Protein AF-A0A2W5VB93-F1 (afdb_monomer_lite)

pLDDT: mean 79.55, std 17.48, range [36.38, 96.06]

Sequence (162 aa):
MTTFTLPDPATPAPPTGESIVLTGDPFFPAIEPAKFQAAMRVVSQVTPERINDALIDAMLVLDRNPDLQARKAAWLTEGYNTLGDVPASEFGGQHRLEFLYRRAVYSLAKADLDEKYRDNAATDAGERRAEGVDIVVGSHMRNARNAISDLVARPRITIEQL

Radius of gyration: 20.84 Å; chains: 1; bounding box: 80×53×50 Å

Structure (mmCIF, N/CA/C/O backbone):
data_AF-A0A2W5VB93-F1
#
_entry.id   AF-A0A2W5VB93-F1
#
loop_
_atom_site.group_PDB
_atom_site.id
_atom_site.type_symbol
_atom_site.label_atom_id
_atom_site.label_alt_id
_atom_site.label_comp_id
_atom_site.label_asym_id
_atom_site.label_entity_id
_atom_site.label_seq_id
_atom_site.pdbx_PDB_ins_code
_atom_site.Cartn_x
_atom_site.Cartn_y
_atom_site.Cartn_z
_atom_site.occupancy
_atom_site.B_iso_or_equiv
_atom_site.auth_seq_id
_atom_site.auth_comp_id
_atom_site.auth_asym_id
_atom_site.auth_atom_id
_atom_site.pdbx_PDB_model_num
ATOM 1 N N . MET A 1 1 ? 52.745 -35.968 -14.787 1.00 44.81 1 MET A N 1
ATOM 2 C CA . MET A 1 1 ? 51.994 -34.829 -15.351 1.00 44.81 1 MET A CA 1
ATOM 3 C C . MET A 1 1 ? 50.715 -34.702 -14.550 1.00 44.81 1 MET A C 1
ATOM 5 O O . MET A 1 1 ? 49.852 -35.556 -14.685 1.00 44.81 1 MET A O 1
ATOM 9 N N . THR A 1 2 ? 50.657 -33.741 -13.632 1.00 44.44 2 THR A N 1
ATOM 10 C CA . THR A 1 2 ? 49.544 -33.585 -12.687 1.00 44.44 2 THR A CA 1
ATOM 11 C C . THR A 1 2 ? 48.608 -32.519 -13.239 1.00 44.44 2 THR A C 1
ATOM 13 O O . THR A 1 2 ? 48.980 -31.351 -13.318 1.00 44.44 2 THR A O 1
ATOM 16 N N . THR A 1 3 ? 47.432 -32.929 -13.699 1.00 46.03 3 THR A N 1
ATOM 17 C CA . THR A 1 3 ? 46.421 -32.045 -14.283 1.00 46.03 3 THR A CA 1
ATOM 18 C C . THR A 1 3 ? 45.737 -31.246 -13.172 1.00 46.03 3 THR A C 1
ATOM 20 O O . THR A 1 3 ? 44.985 -31.791 -12.369 1.00 46.03 3 THR A O 1
ATOM 23 N N . PHE A 1 4 ? 46.021 -29.947 -13.118 1.00 54.66 4 PHE A N 1
ATOM 24 C CA . PHE A 1 4 ? 45.315 -28.968 -12.296 1.00 54.66 4 PHE A CA 1
ATOM 25 C C . PHE A 1 4 ? 43.988 -28.629 -12.992 1.00 54.66 4 PHE A C 1
ATOM 27 O O . PHE A 1 4 ? 43.984 -27.995 -14.044 1.00 54.66 4 PHE A O 1
ATOM 34 N N . THR A 1 5 ? 42.872 -29.117 -12.452 1.00 54.69 5 THR A N 1
ATOM 35 C CA . THR A 1 5 ? 41.523 -28.793 -12.945 1.00 54.69 5 THR A CA 1
ATOM 36 C C . THR A 1 5 ? 41.045 -27.524 -12.238 1.00 54.69 5 THR A C 1
ATOM 38 O O . THR A 1 5 ? 40.948 -27.516 -11.012 1.00 54.69 5 THR A O 1
ATOM 41 N N . LEU A 1 6 ? 40.783 -26.451 -12.995 1.00 57.78 6 LEU A N 1
ATOM 42 C CA . LEU A 1 6 ? 40.098 -25.258 -12.485 1.00 57.78 6 LEU A CA 1
ATOM 43 C C . LEU A 1 6 ? 38.664 -25.625 -12.061 1.00 57.78 6 LEU A C 1
ATOM 45 O O . LEU A 1 6 ? 38.002 -26.355 -12.801 1.00 57.78 6 LEU A O 1
ATOM 49 N N . PRO A 1 7 ? 38.146 -25.105 -10.935 1.00 51.50 7 PRO A N 1
ATOM 50 C CA . PRO A 1 7 ? 36.719 -25.170 -10.663 1.00 51.50 7 PRO A CA 1
ATOM 51 C C . PRO A 1 7 ? 35.958 -24.249 -11.629 1.00 51.50 7 PRO A C 1
ATOM 53 O O . PRO A 1 7 ? 36.317 -23.089 -11.832 1.00 51.50 7 PRO A O 1
ATOM 56 N N . ASP A 1 8 ? 34.912 -24.809 -12.223 1.00 55.41 8 ASP A N 1
ATOM 57 C CA . ASP A 1 8 ? 33.941 -24.178 -13.116 1.00 55.41 8 ASP A CA 1
ATOM 58 C C . ASP A 1 8 ? 33.245 -22.977 -12.426 1.00 55.41 8 ASP A C 1
ATOM 60 O O . ASP A 1 8 ? 32.707 -23.151 -11.327 1.00 55.41 8 ASP A O 1
ATOM 64 N N . PRO A 1 9 ? 33.227 -21.753 -12.994 1.00 55.81 9 PRO A N 1
ATOM 65 C CA . PRO A 1 9 ? 32.502 -20.624 -12.417 1.00 55.81 9 PRO A CA 1
ATOM 66 C C . PRO A 1 9 ? 31.026 -20.667 -12.837 1.00 55.81 9 PRO A C 1
ATOM 68 O O . PRO A 1 9 ? 30.534 -19.774 -13.523 1.00 55.81 9 PRO A O 1
ATOM 71 N N . ALA A 1 10 ? 30.307 -21.719 -12.451 1.00 53.88 10 ALA A N 1
ATOM 72 C CA . ALA A 1 10 ? 28.883 -21.838 -12.748 1.00 53.88 10 ALA A CA 1
ATOM 73 C C . ALA A 1 10 ? 28.150 -22.712 -11.724 1.00 53.88 10 ALA A C 1
ATOM 75 O O . ALA A 1 10 ? 27.534 -23.718 -12.066 1.00 53.88 10 ALA A O 1
ATOM 76 N N . THR A 1 11 ? 28.151 -22.288 -10.461 1.00 46.16 11 THR A N 1
ATOM 77 C CA . THR A 1 11 ? 27.078 -22.686 -9.544 1.00 46.16 11 THR A CA 1
ATOM 78 C C . THR A 1 11 ? 26.128 -21.501 -9.422 1.00 46.16 11 THR A C 1
ATOM 80 O O . THR A 1 11 ? 26.428 -20.578 -8.661 1.00 46.16 11 THR A O 1
ATOM 83 N N . PRO A 1 12 ? 24.997 -21.458 -10.154 1.00 50.12 12 PRO A N 1
ATOM 84 C CA . PRO A 1 12 ? 23.899 -20.610 -9.727 1.00 50.12 12 PRO A CA 1
ATOM 85 C C . PRO A 1 12 ? 23.527 -21.062 -8.315 1.00 50.12 12 PRO A C 1
ATOM 87 O O . PRO A 1 12 ? 23.195 -22.229 -8.093 1.00 50.12 12 PRO A O 1
ATOM 90 N N . ALA A 1 13 ? 23.659 -20.149 -7.352 1.00 48.16 13 ALA A N 1
ATOM 91 C CA . ALA A 1 13 ? 23.126 -20.354 -6.017 1.00 48.16 13 ALA A CA 1
ATOM 92 C C . ALA A 1 13 ? 21.671 -20.843 -6.150 1.00 48.16 13 ALA A C 1
ATOM 94 O O . ALA A 1 13 ? 20.940 -20.329 -7.006 1.00 48.16 13 ALA A O 1
ATOM 95 N N . PRO A 1 14 ? 21.242 -21.847 -5.367 1.00 48.97 14 PRO A N 1
ATOM 96 C CA . PRO A 1 14 ? 19.850 -22.264 -5.398 1.00 48.97 14 PRO A CA 1
ATOM 97 C C . PRO A 1 14 ? 18.976 -21.031 -5.121 1.00 48.97 14 PRO A C 1
ATOM 99 O O . PRO A 1 14 ? 19.311 -20.259 -4.218 1.00 48.97 14 PRO A O 1
ATOM 102 N N . PRO A 1 15 ? 17.866 -20.807 -5.851 1.00 47.78 15 PRO A N 1
ATOM 103 C CA . PRO A 1 15 ? 16.856 -19.877 -5.385 1.00 47.78 15 PRO A CA 1
ATOM 104 C C . PRO A 1 15 ? 16.225 -20.528 -4.155 1.00 47.78 15 PRO A C 1
ATOM 106 O O . PRO A 1 15 ? 15.251 -21.273 -4.255 1.00 47.78 15 PRO A O 1
ATOM 109 N N . THR A 1 16 ? 16.830 -20.315 -2.988 1.00 44.38 16 THR A N 1
ATOM 110 C CA . THR A 1 16 ? 16.209 -20.646 -1.712 1.00 44.38 16 THR A CA 1
ATOM 111 C C . THR A 1 16 ? 15.018 -19.712 -1.584 1.00 44.38 16 THR A C 1
ATOM 113 O O . THR A 1 16 ? 15.131 -18.580 -1.124 1.00 44.38 16 THR A O 1
ATOM 116 N N . GLY A 1 17 ? 13.878 -20.180 -2.089 1.00 45.59 17 GLY A N 1
ATOM 117 C CA . GLY A 1 17 ? 12.566 -19.582 -1.921 1.00 45.59 17 GLY A CA 1
ATOM 118 C C . GLY A 1 17 ? 12.106 -19.727 -0.478 1.00 45.59 17 GLY A C 1
ATOM 119 O O . GLY A 1 17 ? 11.081 -20.349 -0.213 1.00 45.59 17 GLY A O 1
ATOM 120 N N . GLU A 1 18 ? 12.858 -19.154 0.461 1.00 45.41 18 GLU A N 1
ATOM 121 C CA . GLU A 1 18 ? 12.237 -18.679 1.685 1.00 45.41 18 GLU A CA 1
ATOM 122 C C . GLU A 1 18 ? 11.184 -17.667 1.246 1.00 45.41 18 GLU A C 1
ATOM 124 O O . GLU A 1 18 ? 11.456 -16.745 0.474 1.00 45.41 18 GLU A O 1
ATOM 129 N N . SER A 1 19 ? 9.942 -17.893 1.662 1.00 54.69 19 SER A N 1
ATOM 130 C CA . SER A 1 19 ? 8.881 -16.916 1.466 1.00 54.69 19 SER A CA 1
ATOM 131 C C . SER A 1 19 ? 9.239 -15.708 2.325 1.00 54.69 19 SER A C 1
ATOM 133 O O . SER A 1 19 ? 8.862 -15.647 3.489 1.00 54.69 19 SER A O 1
ATOM 135 N N . ILE A 1 20 ? 10.050 -14.796 1.782 1.00 73.06 20 ILE A N 1
ATOM 136 C CA . ILE A 1 20 ? 10.436 -13.557 2.450 1.00 73.06 20 ILE A CA 1
ATOM 137 C C . ILE A 1 20 ? 9.150 -12.762 2.612 1.00 73.06 20 ILE A C 1
ATOM 139 O O . ILE A 1 20 ? 8.623 -12.217 1.648 1.00 73.06 20 ILE A O 1
ATOM 143 N N . VAL A 1 21 ? 8.605 -12.752 3.820 1.00 84.25 21 VAL A N 1
ATOM 144 C CA . VAL A 1 21 ? 7.464 -11.914 4.157 1.00 84.25 21 VAL A CA 1
ATOM 145 C C . VAL A 1 21 ? 8.010 -10.556 4.580 1.00 84.25 21 VAL A C 1
ATOM 147 O O . VAL A 1 21 ? 8.832 -10.465 5.488 1.00 84.25 21 VAL A O 1
ATOM 150 N N . LEU A 1 22 ? 7.555 -9.496 3.920 1.00 86.94 22 LEU A N 1
ATOM 151 C CA . LEU A 1 22 ? 7.914 -8.127 4.259 1.00 86.94 22 LEU A CA 1
ATOM 152 C C . LEU A 1 22 ? 6.961 -7.616 5.337 1.00 86.94 22 LEU A C 1
ATOM 154 O O . LEU A 1 22 ? 5.748 -7.527 5.133 1.00 86.94 22 LEU A O 1
ATOM 158 N N . THR A 1 23 ? 7.517 -7.281 6.494 1.00 89.19 23 THR A N 1
ATOM 159 C CA . THR A 1 23 ? 6.786 -6.724 7.635 1.00 89.19 23 THR A CA 1
ATOM 160 C C . THR A 1 23 ? 7.177 -5.267 7.836 1.00 89.19 23 THR A C 1
ATOM 162 O O . THR A 1 23 ? 8.362 -4.941 7.835 1.00 89.19 23 THR A O 1
ATOM 165 N N . GLY A 1 24 ? 6.182 -4.403 8.021 1.00 87.44 24 GLY A N 1
ATOM 166 C CA . GLY A 1 24 ? 6.377 -3.007 8.400 1.00 87.44 24 GLY A CA 1
ATOM 167 C C . GLY A 1 24 ? 5.906 -2.779 9.829 1.00 87.44 24 GLY A C 1
ATOM 168 O O . GLY A 1 24 ? 6.227 -3.548 10.734 1.00 87.44 24 GLY A O 1
ATOM 169 N N . ASP A 1 25 ? 5.101 -1.739 10.016 1.00 89.62 25 ASP A N 1
ATOM 170 C CA . ASP A 1 25 ? 4.396 -1.519 11.272 1.00 89.62 25 ASP A CA 1
ATOM 171 C C . ASP A 1 25 ? 3.466 -2.709 11.609 1.00 89.62 25 ASP A C 1
ATOM 173 O O . ASP A 1 25 ? 2.697 -3.126 10.735 1.00 89.62 25 ASP A O 1
ATOM 177 N N . PRO A 1 26 ? 3.489 -3.238 12.851 1.00 91.38 26 PRO A N 1
ATOM 178 C CA . PRO A 1 26 ? 2.714 -4.420 13.246 1.00 91.38 26 PRO A CA 1
ATOM 179 C C . PRO A 1 26 ? 1.197 -4.299 13.072 1.00 91.38 26 PRO A C 1
ATOM 181 O O . PRO A 1 26 ? 0.506 -5.314 13.039 1.00 91.38 26 PRO A O 1
ATOM 184 N N . PHE A 1 27 ? 0.665 -3.077 12.984 1.00 92.31 27 PHE A N 1
ATOM 185 C CA . PHE A 1 27 ? -0.761 -2.854 12.774 1.00 92.31 27 PHE A CA 1
ATOM 186 C C . PHE A 1 27 ? -1.218 -3.294 11.376 1.00 92.31 27 PHE A C 1
ATOM 188 O O . PHE A 1 27 ? -2.362 -3.717 11.196 1.00 92.31 27 PHE A O 1
ATOM 195 N N . PHE A 1 28 ? -0.346 -3.171 10.372 1.00 93.06 28 PHE A N 1
ATOM 196 C CA . PHE A 1 28 ? -0.668 -3.474 8.982 1.00 93.06 28 PHE A CA 1
ATOM 197 C C . PHE A 1 28 ? -0.284 -4.913 8.611 1.00 93.06 28 PHE A C 1
ATOM 199 O O . PHE A 1 28 ? 0.698 -5.449 9.126 1.00 93.06 28 PHE A O 1
ATOM 206 N N . PRO A 1 29 ? -1.034 -5.557 7.696 1.00 93.25 29 PRO A N 1
ATOM 207 C CA . PRO A 1 29 ? -0.759 -6.932 7.313 1.00 93.25 29 PRO A CA 1
ATOM 208 C C . PRO A 1 29 ? 0.575 -7.038 6.574 1.00 93.25 29 PRO A C 1
ATOM 210 O O . PRO A 1 29 ? 0.942 -6.175 5.770 1.00 93.25 29 PRO A O 1
ATOM 213 N N . ALA A 1 30 ? 1.269 -8.145 6.812 1.00 93.44 30 ALA A N 1
ATOM 214 C CA . ALA A 1 30 ? 2.522 -8.439 6.147 1.00 93.44 30 ALA A CA 1
ATOM 215 C C . ALA A 1 30 ? 2.324 -8.693 4.641 1.00 93.44 30 ALA A C 1
ATOM 217 O O . ALA A 1 30 ? 1.263 -9.139 4.190 1.00 93.44 30 ALA A O 1
ATOM 218 N N . ILE A 1 31 ? 3.356 -8.398 3.853 1.00 93.88 31 ILE A N 1
ATOM 219 C CA . ILE A 1 31 ? 3.301 -8.424 2.396 1.00 93.88 31 ILE A CA 1
ATOM 220 C C . ILE A 1 31 ? 4.212 -9.517 1.847 1.00 93.88 31 ILE A C 1
ATOM 222 O O . I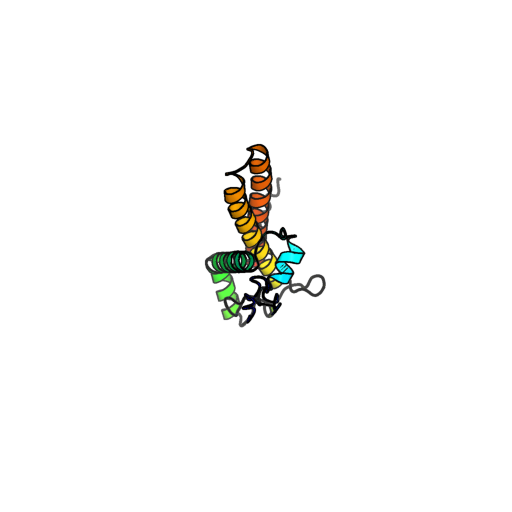LE A 1 31 ? 5.406 -9.549 2.115 1.00 93.88 31 ILE A O 1
ATOM 226 N N . GLU A 1 32 ? 3.653 -10.399 1.021 1.00 92.31 32 GLU A N 1
ATOM 227 C CA . GLU A 1 32 ? 4.407 -11.450 0.336 1.00 92.31 32 GLU A CA 1
ATOM 228 C C . GLU A 1 32 ? 4.780 -11.013 -1.096 1.00 92.31 32 GLU A C 1
ATOM 230 O O . GLU A 1 32 ? 3.883 -10.832 -1.932 1.00 92.31 32 GLU A O 1
ATOM 235 N N . PRO A 1 33 ? 6.080 -10.904 -1.430 1.00 90.62 33 PRO A N 1
ATOM 236 C CA . PRO A 1 33 ? 6.558 -10.573 -2.772 1.00 90.62 33 PRO A CA 1
ATOM 237 C C . PRO A 1 33 ? 6.086 -11.559 -3.844 1.00 90.62 33 PRO A C 1
ATOM 239 O O . PRO A 1 33 ? 5.782 -11.157 -4.966 1.00 90.62 33 PRO A O 1
ATOM 242 N N . ALA A 1 34 ? 5.954 -12.844 -3.502 1.00 88.38 34 ALA A N 1
ATOM 243 C CA . ALA A 1 34 ? 5.461 -13.865 -4.426 1.00 88.38 34 ALA A CA 1
ATOM 244 C C . ALA A 1 34 ? 4.001 -13.607 -4.851 1.00 88.38 34 ALA A C 1
ATOM 246 O O . ALA A 1 34 ? 3.664 -13.706 -6.033 1.00 88.38 34 ALA A O 1
ATOM 247 N N . LYS A 1 35 ? 3.138 -13.199 -3.906 1.00 90.19 35 LYS A N 1
ATOM 248 C CA . LYS A 1 35 ? 1.745 -12.818 -4.195 1.00 90.19 35 LYS A CA 1
ATOM 249 C C . LYS A 1 35 ? 1.674 -11.555 -5.050 1.00 90.19 35 LYS A C 1
ATOM 251 O O . LYS A 1 35 ? 0.858 -11.495 -5.967 1.00 90.19 35 LYS A O 1
ATOM 256 N N . PHE A 1 36 ? 2.551 -10.582 -4.800 1.00 90.56 36 PHE A N 1
ATOM 257 C CA . PHE A 1 36 ? 2.671 -9.388 -5.637 1.00 90.56 36 PHE A CA 1
ATOM 258 C C . PHE A 1 36 ? 3.050 -9.737 -7.083 1.00 90.56 36 PHE A C 1
ATOM 260 O O . PHE A 1 36 ? 2.379 -9.294 -8.016 1.00 90.56 36 PHE A O 1
ATOM 267 N N . GLN A 1 37 ? 4.079 -10.568 -7.272 1.00 88.00 37 GLN A N 1
ATOM 268 C CA . GLN A 1 37 ? 4.529 -11.005 -8.597 1.00 88.00 37 GLN A CA 1
ATOM 269 C C . GLN A 1 37 ? 3.409 -11.683 -9.389 1.00 88.00 37 GLN A C 1
ATOM 271 O O . GLN A 1 37 ? 3.179 -11.332 -10.550 1.00 88.00 37 GLN A O 1
ATOM 276 N N . ALA A 1 38 ? 2.685 -12.606 -8.749 1.00 86.88 38 ALA A N 1
ATOM 277 C CA . ALA A 1 38 ? 1.562 -13.309 -9.359 1.00 86.88 38 ALA A CA 1
ATOM 278 C C . ALA A 1 38 ? 0.398 -12.363 -9.701 1.00 86.88 38 ALA A C 1
ATOM 280 O O . ALA A 1 38 ? -0.151 -12.435 -10.799 1.00 86.88 38 ALA A O 1
ATOM 281 N N . ALA A 1 39 ? 0.038 -11.453 -8.788 1.00 87.06 39 ALA A N 1
ATOM 282 C CA . ALA A 1 39 ? -1.098 -10.550 -8.961 1.00 87.06 39 ALA A CA 1
ATOM 283 C C . ALA A 1 39 ? -0.854 -9.461 -10.018 1.00 87.06 39 ALA A C 1
ATOM 285 O O . ALA A 1 39 ? -1.762 -9.122 -10.773 1.00 87.06 39 ALA A O 1
ATOM 286 N N . MET A 1 40 ? 0.362 -8.911 -10.079 1.00 86.31 40 MET A N 1
ATOM 287 C CA . MET A 1 40 ? 0.689 -7.759 -10.931 1.00 86.31 40 MET A CA 1
ATOM 288 C C . MET A 1 40 ? 1.372 -8.145 -12.247 1.00 86.31 40 MET A C 1
ATOM 290 O O . MET A 1 40 ? 1.716 -7.261 -13.032 1.00 86.31 40 MET A O 1
ATOM 294 N N . ARG A 1 41 ? 1.562 -9.452 -12.493 1.00 82.06 41 ARG A N 1
ATOM 295 C CA . ARG A 1 41 ? 2.219 -10.010 -13.686 1.00 82.06 41 ARG A CA 1
ATOM 296 C C . ARG A 1 41 ? 3.548 -9.302 -13.983 1.00 82.06 41 ARG A C 1
ATOM 298 O O . ARG A 1 41 ? 3.775 -8.789 -15.079 1.00 82.06 41 ARG A O 1
ATOM 305 N N . VAL A 1 42 ? 4.409 -9.237 -12.970 1.00 78.19 42 VAL A N 1
ATOM 306 C CA . VAL A 1 42 ? 5.730 -8.604 -13.084 1.00 78.19 42 VAL A CA 1
ATOM 307 C C . VAL A 1 42 ? 6.584 -9.378 -14.093 1.00 78.19 42 VAL A C 1
ATOM 309 O O . VAL A 1 42 ? 6.573 -10.608 -14.118 1.00 78.19 42 VAL A O 1
ATOM 312 N N . VAL A 1 43 ? 7.302 -8.658 -14.958 1.00 72.25 43 VAL A N 1
ATOM 313 C CA . VAL A 1 43 ? 8.179 -9.259 -15.974 1.00 72.25 43 VAL A CA 1
ATOM 314 C C . VAL A 1 43 ? 9.319 -10.009 -15.281 1.00 72.25 43 VAL A C 1
ATOM 316 O O . VAL A 1 43 ? 9.931 -9.484 -14.355 1.00 72.25 43 VAL A O 1
ATOM 319 N N . SER A 1 44 ? 9.661 -11.202 -15.770 1.00 66.81 44 SER A N 1
ATOM 320 C CA . SER A 1 44 ? 10.691 -12.082 -15.187 1.00 66.81 44 SER A CA 1
ATOM 321 C C . SER A 1 44 ? 12.110 -11.496 -15.153 1.00 66.81 44 SER A C 1
ATOM 323 O O . SER A 1 44 ? 13.013 -12.113 -14.602 1.00 66.81 44 SER A O 1
ATOM 325 N N . GLN A 1 45 ? 12.326 -10.329 -15.763 1.00 72.56 45 GLN A N 1
ATOM 326 C CA . GLN A 1 45 ? 13.599 -9.606 -15.759 1.00 72.56 45 GLN A CA 1
ATOM 327 C C . GLN A 1 45 ? 13.798 -8.733 -14.510 1.00 72.56 45 GLN A C 1
ATOM 329 O O . GLN A 1 45 ? 14.892 -8.210 -14.304 1.00 72.56 45 GLN A O 1
ATOM 334 N N . VAL A 1 46 ? 12.765 -8.542 -13.681 1.00 79.88 46 VAL A N 1
ATOM 335 C CA . VAL A 1 46 ? 12.903 -7.827 -12.407 1.00 79.88 46 VAL A CA 1
ATOM 336 C C . VAL A 1 46 ? 13.453 -8.793 -11.358 1.00 79.88 46 VAL A C 1
ATOM 338 O O . VAL A 1 46 ? 12.871 -9.849 -11.116 1.00 79.88 46 VAL A O 1
ATOM 341 N N . THR A 1 47 ? 14.580 -8.440 -10.735 1.00 85.62 47 THR A N 1
ATOM 342 C CA . THR A 1 47 ? 15.188 -9.269 -9.687 1.00 85.62 47 THR A CA 1
ATOM 343 C C . THR A 1 47 ? 14.331 -9.269 -8.413 1.00 85.62 47 THR A C 1
ATOM 345 O O . THR A 1 47 ? 13.655 -8.274 -8.133 1.00 85.62 47 THR A O 1
ATOM 348 N N . PRO A 1 48 ? 14.371 -10.343 -7.600 1.00 86.62 48 PRO A N 1
ATOM 349 C CA . PRO A 1 48 ? 13.659 -10.390 -6.321 1.00 86.62 48 PRO A CA 1
ATOM 350 C C . PRO A 1 48 ? 13.999 -9.219 -5.390 1.00 86.62 48 PRO A C 1
ATOM 352 O O . PRO A 1 48 ? 13.110 -8.670 -4.750 1.00 86.62 48 PRO A O 1
ATOM 355 N N . GLU A 1 49 ? 15.263 -8.793 -5.370 1.00 87.44 49 GLU A N 1
ATOM 356 C CA . GLU A 1 49 ? 15.743 -7.642 -4.592 1.00 87.44 49 GLU A CA 1
ATOM 357 C C . GLU A 1 49 ? 15.007 -6.354 -4.975 1.00 87.44 49 GLU A C 1
ATOM 359 O O . GLU A 1 49 ? 14.433 -5.696 -4.116 1.00 87.44 49 GLU A O 1
ATOM 364 N N . ARG A 1 50 ? 14.903 -6.053 -6.277 1.00 87.38 50 ARG A N 1
ATOM 365 C CA . ARG A 1 50 ? 14.184 -4.865 -6.767 1.00 87.38 50 ARG A CA 1
ATOM 366 C C . ARG A 1 50 ? 12.698 -4.897 -6.425 1.00 87.38 50 ARG A C 1
ATOM 368 O O . ARG A 1 50 ? 12.096 -3.854 -6.193 1.00 87.38 50 ARG A O 1
ATOM 375 N N . ILE A 1 51 ? 12.098 -6.085 -6.421 1.00 90.25 51 ILE A N 1
ATOM 376 C CA . ILE A 1 51 ? 10.697 -6.262 -6.026 1.00 90.25 51 ILE A CA 1
ATOM 377 C C . ILE A 1 51 ? 10.531 -5.975 -4.537 1.00 90.25 51 ILE A C 1
ATOM 379 O O . ILE A 1 51 ? 9.581 -5.295 -4.156 1.00 90.25 51 ILE A O 1
ATOM 383 N N . ASN A 1 52 ? 11.449 -6.473 -3.711 1.00 91.94 52 ASN A N 1
ATOM 384 C CA . ASN A 1 52 ? 11.427 -6.225 -2.277 1.00 91.94 52 ASN A CA 1
ATOM 385 C C . ASN A 1 52 ? 11.603 -4.736 -1.975 1.00 91.94 52 ASN A C 1
ATOM 387 O O . ASN A 1 52 ? 10.793 -4.186 -1.234 1.00 91.94 52 ASN A O 1
ATOM 391 N N . ASP A 1 53 ? 12.578 -4.079 -2.605 1.00 91.69 53 ASP A N 1
ATOM 392 C CA . ASP A 1 53 ? 12.822 -2.644 -2.437 1.00 91.69 53 ASP A CA 1
ATOM 393 C C . ASP A 1 53 ? 11.585 -1.822 -2.821 1.00 91.69 53 ASP A C 1
ATOM 395 O O . ASP A 1 53 ? 11.120 -1.004 -2.032 1.00 91.69 53 ASP A O 1
ATOM 399 N N . ALA A 1 54 ? 10.968 -2.103 -3.976 1.00 93.19 54 ALA A N 1
ATOM 400 C CA . ALA A 1 54 ? 9.760 -1.400 -4.416 1.00 93.19 54 ALA A CA 1
ATOM 401 C C . ALA A 1 54 ? 8.559 -1.617 -3.474 1.00 93.19 54 ALA A C 1
ATOM 403 O O . ALA A 1 54 ? 7.741 -0.716 -3.275 1.00 93.19 54 ALA A O 1
ATOM 404 N N . LEU A 1 55 ? 8.429 -2.810 -2.883 1.00 94.69 55 LEU A N 1
ATOM 405 C CA . LEU A 1 55 ? 7.389 -3.097 -1.892 1.00 94.69 55 LEU A CA 1
ATOM 406 C C . LEU A 1 55 ? 7.654 -2.370 -0.567 1.00 94.69 55 LEU A C 1
ATOM 408 O O . LEU A 1 55 ? 6.716 -1.815 0.004 1.00 94.69 55 LEU A O 1
ATOM 412 N N . ILE A 1 56 ? 8.905 -2.331 -0.104 1.00 94.50 56 ILE A N 1
ATOM 413 C CA . ILE A 1 56 ? 9.313 -1.593 1.099 1.00 94.50 56 ILE A CA 1
ATOM 414 C C . ILE A 1 56 ? 9.078 -0.091 0.902 1.00 94.50 56 ILE A C 1
ATOM 416 O O . ILE A 1 56 ? 8.463 0.546 1.759 1.00 94.50 56 ILE A O 1
ATOM 420 N N . ASP A 1 57 ? 9.478 0.461 -0.244 1.00 94.56 57 ASP A N 1
ATOM 421 C CA . ASP A 1 57 ? 9.246 1.862 -0.602 1.00 94.56 57 ASP A CA 1
ATOM 422 C C . ASP A 1 57 ? 7.745 2.185 -0.612 1.00 94.56 57 ASP A C 1
ATOM 424 O O . ASP A 1 57 ? 7.305 3.174 -0.019 1.00 94.56 57 ASP A O 1
ATOM 428 N N . ALA A 1 58 ? 6.922 1.317 -1.208 1.00 94.94 58 ALA A N 1
ATOM 429 C CA . ALA A 1 58 ? 5.470 1.467 -1.198 1.00 94.94 58 ALA A CA 1
ATOM 430 C C . ALA A 1 58 ? 4.882 1.449 0.225 1.00 94.94 58 ALA A C 1
ATOM 432 O O . ALA A 1 58 ? 4.025 2.277 0.548 1.00 94.94 58 ALA A O 1
ATOM 433 N N . MET A 1 59 ? 5.342 0.540 1.088 1.00 95.31 59 MET A N 1
ATOM 434 C CA . MET A 1 59 ? 4.924 0.484 2.493 1.00 95.31 59 MET A CA 1
ATOM 435 C C . MET A 1 59 ? 5.323 1.759 3.247 1.00 95.31 59 MET A C 1
ATOM 437 O O . MET A 1 59 ? 4.509 2.302 3.993 1.00 95.31 59 MET A O 1
ATOM 441 N N . LEU A 1 60 ? 6.522 2.292 2.997 1.00 94.62 60 LEU A N 1
ATOM 442 C CA . LEU A 1 60 ? 7.009 3.538 3.591 1.00 94.62 60 LEU A CA 1
ATOM 443 C C . LEU A 1 60 ? 6.193 4.759 3.141 1.00 94.62 60 LEU A C 1
ATOM 445 O O . LEU A 1 60 ? 5.916 5.653 3.941 1.00 94.62 60 LEU A O 1
ATOM 449 N N . VAL A 1 61 ? 5.771 4.807 1.875 1.00 94.62 61 VAL A N 1
ATOM 450 C CA . VAL A 1 61 ? 4.877 5.865 1.372 1.00 94.62 61 VAL A CA 1
ATOM 451 C C . VAL A 1 61 ? 3.524 5.829 2.087 1.00 94.62 61 VAL A C 1
ATOM 453 O O . VAL A 1 61 ? 2.993 6.887 2.431 1.00 94.62 61 VAL A O 1
ATOM 456 N N . LEU A 1 62 ? 2.967 4.638 2.337 1.00 93.69 62 LEU A N 1
ATOM 457 C CA . LEU A 1 62 ? 1.732 4.497 3.116 1.00 93.69 62 LEU A CA 1
ATOM 458 C C . LEU A 1 62 ? 1.940 4.901 4.573 1.00 93.69 62 LEU A C 1
ATOM 460 O O . LEU A 1 62 ? 1.096 5.602 5.126 1.00 93.69 62 LEU A O 1
ATOM 464 N N . ASP A 1 63 ? 3.057 4.502 5.179 1.00 93.62 63 ASP A N 1
ATOM 465 C CA . ASP A 1 63 ? 3.366 4.849 6.563 1.00 93.62 63 ASP A CA 1
ATOM 466 C C . ASP A 1 63 ? 3.493 6.371 6.755 1.00 93.62 63 ASP A C 1
ATOM 468 O O . ASP A 1 63 ? 2.991 6.936 7.722 1.00 93.62 63 ASP A O 1
ATOM 472 N N . ARG A 1 64 ? 4.041 7.083 5.769 1.00 93.44 64 ARG A N 1
ATOM 473 C CA . ARG A 1 64 ? 4.132 8.552 5.787 1.00 93.44 64 ARG A CA 1
ATOM 474 C C . ARG A 1 64 ? 2.810 9.267 5.503 1.00 93.44 64 ARG A C 1
ATOM 476 O O . ARG A 1 64 ? 2.765 10.495 5.586 1.00 93.44 64 ARG A O 1
ATOM 483 N N . ASN A 1 65 ? 1.744 8.555 5.136 1.00 93.50 65 ASN A N 1
ATOM 484 C CA . ASN A 1 65 ? 0.470 9.181 4.805 1.00 93.50 65 ASN A CA 1
ATOM 485 C C . ASN A 1 65 ? -0.241 9.672 6.085 1.00 93.50 65 ASN A C 1
ATOM 487 O O . ASN A 1 65 ? -0.676 8.847 6.893 1.00 93.50 65 ASN A O 1
ATOM 491 N N . PRO A 1 66 ? -0.426 10.994 6.269 1.00 92.94 66 PRO A N 1
ATOM 492 C CA . PRO A 1 66 ? -0.961 11.541 7.516 1.00 92.94 66 PRO A CA 1
ATOM 493 C C . PRO A 1 66 ? -2.410 11.119 7.770 1.00 92.94 66 PRO A C 1
ATOM 495 O O . PRO A 1 66 ? -2.797 10.900 8.915 1.00 92.94 66 PRO A O 1
ATOM 498 N N . ASP A 1 67 ? -3.204 10.953 6.711 1.00 92.31 67 ASP A N 1
ATOM 499 C CA . ASP A 1 67 ? -4.608 10.566 6.822 1.00 92.31 67 ASP A CA 1
ATOM 500 C C . ASP A 1 67 ? -4.743 9.108 7.276 1.00 92.31 67 ASP A C 1
ATOM 502 O O . ASP A 1 67 ? -5.592 8.779 8.107 1.00 92.31 67 ASP A O 1
ATOM 506 N N . LEU A 1 68 ? -3.873 8.234 6.759 1.00 93.50 68 LEU A N 1
ATOM 507 C CA . LEU A 1 68 ? -3.816 6.837 7.172 1.00 93.50 68 LEU A CA 1
ATOM 508 C C . LEU A 1 68 ? -3.314 6.696 8.612 1.00 93.50 68 LEU A C 1
ATOM 510 O O . LEU A 1 68 ? -3.905 5.941 9.382 1.00 93.50 68 LEU A O 1
ATOM 514 N N . GLN A 1 69 ? -2.286 7.453 9.003 1.00 95.25 69 GLN A N 1
ATOM 515 C CA . GLN A 1 69 ? -1.773 7.435 10.376 1.00 95.25 69 GLN A CA 1
ATOM 516 C C . GLN A 1 69 ? -2.789 7.986 11.379 1.00 95.25 69 GLN A C 1
ATOM 518 O O . GLN A 1 69 ? -2.980 7.400 12.444 1.00 95.25 69 GLN A O 1
ATOM 523 N N . ALA A 1 70 ? -3.513 9.053 11.027 1.00 94.12 70 ALA A N 1
ATOM 524 C CA . ALA A 1 70 ? -4.608 9.563 11.848 1.00 94.12 70 ALA A CA 1
ATOM 525 C C . ALA A 1 70 ? -5.718 8.515 12.021 1.00 94.12 70 ALA A C 1
ATOM 527 O O . ALA A 1 70 ? -6.226 8.324 13.128 1.00 94.12 70 ALA A O 1
ATOM 528 N N . ARG A 1 71 ? -6.070 7.786 10.951 1.00 93.75 71 ARG A N 1
ATOM 529 C CA . ARG A 1 71 ? -7.082 6.728 11.037 1.00 93.75 71 ARG A CA 1
ATOM 530 C C . ARG A 1 71 ? -6.608 5.528 11.858 1.00 93.75 71 ARG A C 1
ATOM 532 O O . ARG A 1 71 ? -7.383 5.021 12.663 1.00 93.75 71 ARG A O 1
ATOM 539 N N . LYS A 1 72 ? -5.345 5.123 11.714 1.00 94.50 72 LYS A N 1
ATOM 540 C CA . LYS A 1 72 ? -4.719 4.093 12.552 1.00 94.50 72 LYS A CA 1
ATOM 541 C C . LYS A 1 72 ? -4.734 4.478 14.028 1.00 94.50 72 LYS A C 1
ATOM 543 O O . LYS A 1 72 ? -5.124 3.661 14.855 1.00 94.50 72 LYS A O 1
ATOM 548 N N . ALA A 1 73 ? -4.364 5.714 14.360 1.00 94.69 73 ALA A N 1
ATOM 549 C CA . ALA A 1 73 ? -4.423 6.205 15.733 1.00 94.69 73 ALA A CA 1
ATOM 550 C C . ALA A 1 73 ? -5.851 6.117 16.300 1.00 94.69 73 ALA A C 1
ATOM 552 O O . ALA A 1 73 ? -6.026 5.644 17.419 1.00 94.69 73 ALA A O 1
ATOM 553 N N . ALA A 1 74 ? -6.869 6.479 15.510 1.00 92.88 74 ALA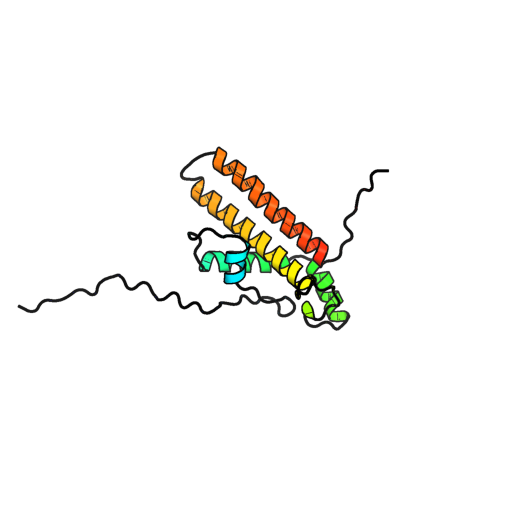 A N 1
ATOM 554 C CA . ALA A 1 74 ? -8.267 6.309 15.905 1.00 92.88 74 ALA A CA 1
ATOM 555 C C . ALA A 1 74 ? -8.625 4.833 16.164 1.00 92.88 74 ALA A C 1
ATOM 557 O O . ALA A 1 74 ? -9.171 4.521 17.218 1.00 92.88 74 ALA A O 1
ATOM 558 N N . TRP A 1 75 ? -8.252 3.908 15.272 1.00 93.81 75 TRP A N 1
ATOM 559 C CA . TRP A 1 75 ? -8.498 2.474 15.483 1.00 93.81 75 TRP A CA 1
ATOM 560 C C . TRP A 1 75 ? -7.828 1.930 16.749 1.00 93.81 75 TRP A C 1
ATOM 562 O O . TRP A 1 75 ? -8.457 1.181 17.493 1.00 93.81 75 TRP A O 1
ATOM 572 N N . LEU A 1 76 ? -6.601 2.365 17.046 1.00 94.50 76 LEU A N 1
ATOM 573 C CA . LEU A 1 76 ? -5.911 2.001 18.285 1.00 94.50 76 LEU A CA 1
ATOM 574 C C . LEU A 1 76 ? -6.641 2.543 19.523 1.00 94.50 76 LEU A C 1
ATOM 576 O O . LEU A 1 76 ? -6.780 1.825 20.510 1.00 94.50 76 LEU A O 1
ATOM 580 N N . THR A 1 77 ? -7.166 3.775 19.477 1.00 94.31 77 THR A N 1
ATOM 581 C CA . THR A 1 77 ? -7.981 4.321 20.583 1.00 94.31 77 THR A CA 1
ATOM 582 C C . THR A 1 77 ? -9.336 3.632 20.734 1.00 94.31 77 THR A C 1
ATOM 584 O O . THR A 1 77 ? -9.866 3.567 21.839 1.00 94.31 77 THR A O 1
ATOM 587 N N . GLU A 1 78 ? -9.881 3.096 19.641 1.00 90.69 78 GLU A N 1
ATOM 588 C CA . GLU A 1 78 ? -11.095 2.273 19.630 1.00 90.69 78 GLU A CA 1
ATOM 589 C C . GLU A 1 78 ? -10.827 0.838 20.148 1.00 90.69 78 GLU A C 1
ATOM 591 O O . GLU A 1 78 ? -11.773 0.091 20.386 1.00 90.69 78 GLU A O 1
ATOM 596 N N . GLY A 1 79 ? -9.558 0.464 20.380 1.00 93.56 79 GLY A N 1
ATOM 597 C CA . GLY A 1 79 ? -9.148 -0.819 20.965 1.00 93.56 79 GLY A CA 1
ATOM 598 C C . GLY A 1 79 ? -8.734 -1.897 19.958 1.00 93.56 79 GLY A C 1
ATOM 599 O O . GLY A 1 79 ? -8.509 -3.040 20.356 1.00 93.56 79 GLY A O 1
ATOM 600 N N . TYR A 1 80 ? -8.619 -1.562 18.671 1.00 93.88 80 TYR A N 1
ATOM 601 C CA . TYR A 1 80 ? -8.174 -2.493 17.631 1.00 93.88 80 TYR A CA 1
ATOM 602 C C . TYR A 1 80 ? -6.648 -2.498 17.534 1.00 93.88 80 TYR A C 1
ATOM 604 O O . TYR A 1 80 ? -6.041 -1.453 17.312 1.00 93.88 80 TYR A O 1
ATOM 612 N N . ASN A 1 81 ? -6.023 -3.669 17.677 1.00 92.81 81 ASN A N 1
ATOM 613 C CA . ASN A 1 81 ? -4.560 -3.795 17.693 1.00 92.81 81 ASN A CA 1
ATOM 614 C C . ASN A 1 81 ? -3.974 -4.061 16.303 1.00 92.81 81 ASN A C 1
ATOM 616 O O . ASN A 1 81 ? -2.809 -3.755 16.055 1.00 92.81 81 ASN A O 1
ATOM 620 N N . THR A 1 82 ? -4.780 -4.613 15.399 1.00 94.44 82 THR A N 1
ATOM 621 C CA . THR A 1 82 ? -4.410 -4.886 14.012 1.00 94.44 82 THR A CA 1
ATOM 622 C C . THR A 1 82 ? -5.498 -4.411 13.055 1.00 94.44 82 THR A C 1
ATOM 624 O O . THR A 1 82 ? -6.661 -4.251 13.429 1.00 94.44 82 THR A O 1
ATOM 627 N N . LEU A 1 83 ? -5.139 -4.214 11.785 1.00 92.19 83 LEU A N 1
ATOM 628 C CA . LEU A 1 83 ? -6.098 -3.837 10.745 1.00 92.19 83 LEU A CA 1
ATOM 629 C C . LEU A 1 83 ? -7.206 -4.891 10.550 1.00 92.19 83 LEU A C 1
ATOM 631 O O . LEU A 1 83 ? -8.326 -4.529 10.189 1.00 92.19 83 LEU A O 1
ATOM 635 N N . GLY A 1 84 ? -6.902 -6.169 10.799 1.00 91.75 84 GLY A N 1
ATOM 636 C CA . GLY A 1 84 ? -7.862 -7.272 10.725 1.00 91.75 84 GLY A CA 1
ATOM 637 C C . GLY A 1 84 ? -8.893 -7.267 11.860 1.00 91.75 84 GLY A C 1
ATOM 638 O O . GLY A 1 84 ? -10.013 -7.731 11.658 1.00 91.75 84 GLY A O 1
ATOM 639 N N . ASP A 1 85 ? -8.565 -6.677 13.015 1.00 91.38 85 ASP A N 1
ATOM 640 C CA . ASP A 1 85 ? -9.496 -6.554 14.149 1.00 91.38 85 ASP A CA 1
ATOM 641 C C . ASP A 1 85 ? -10.581 -5.496 13.905 1.00 91.38 85 ASP A C 1
ATOM 643 O O . ASP A 1 85 ? -11.640 -5.519 14.534 1.00 91.38 85 ASP A O 1
ATOM 647 N N . VAL A 1 86 ? -10.322 -4.547 13.001 1.00 90.75 86 VAL A N 1
ATOM 648 C CA . VAL A 1 86 ? -11.256 -3.464 12.694 1.00 90.75 86 VAL A CA 1
ATOM 649 C C . VAL A 1 86 ? -12.497 -4.041 12.000 1.00 90.75 86 VAL A C 1
ATOM 651 O O . VAL A 1 86 ? -12.359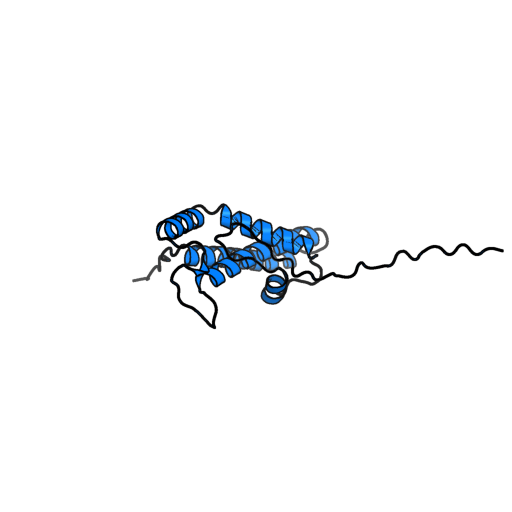 -4.704 10.966 1.00 90.75 86 VAL A O 1
ATOM 654 N N . PRO A 1 87 ? -13.721 -3.748 12.479 1.00 88.62 87 PRO A N 1
ATOM 655 C CA . PRO A 1 87 ? -14.946 -4.226 11.858 1.00 88.62 87 PRO A CA 1
ATOM 656 C C . PRO A 1 87 ? -15.050 -3.773 10.402 1.00 88.62 87 PRO A C 1
ATOM 658 O O . PRO A 1 87 ? -15.134 -2.580 10.096 1.00 88.62 87 PRO A O 1
ATOM 661 N N . ALA A 1 88 ? -15.067 -4.738 9.490 1.00 89.38 88 ALA A N 1
ATOM 662 C CA . ALA A 1 88 ? -15.235 -4.500 8.069 1.00 89.38 88 ALA A CA 1
ATOM 663 C C . ALA A 1 88 ? -15.940 -5.686 7.411 1.00 89.38 88 ALA A C 1
ATOM 665 O O . ALA A 1 88 ? -15.943 -6.799 7.927 1.00 89.38 88 ALA A O 1
ATOM 666 N N . SER A 1 89 ? -16.535 -5.443 6.245 1.00 90.00 89 SER A N 1
ATOM 667 C CA . SER A 1 89 ? -17.081 -6.520 5.423 1.00 90.00 89 SER A CA 1
ATOM 668 C C . SER A 1 89 ? -15.971 -7.440 4.916 1.00 90.00 89 SER A C 1
ATOM 670 O O . SER A 1 89 ? -14.851 -6.998 4.653 1.00 90.00 89 SER A O 1
ATOM 672 N N . GLU A 1 90 ? -16.313 -8.700 4.691 1.00 90.56 90 GLU A N 1
ATOM 673 C CA . GLU A 1 90 ? -15.455 -9.653 3.998 1.00 90.56 90 GLU A CA 1
ATOM 674 C C . GLU A 1 90 ? -15.965 -9.889 2.578 1.00 90.56 90 GLU A C 1
ATOM 676 O O . GLU A 1 90 ? -17.170 -9.951 2.331 1.00 90.56 90 GLU A O 1
ATOM 681 N N . PHE A 1 91 ? -15.040 -10.041 1.633 1.00 85.81 91 PHE A N 1
ATOM 682 C CA . PHE A 1 91 ? -15.353 -10.378 0.248 1.00 85.81 91 PHE A CA 1
ATOM 683 C C . PHE A 1 91 ? -14.512 -11.578 -0.172 1.00 85.81 91 PHE A C 1
ATOM 685 O O . PHE A 1 91 ? -13.285 -11.515 -0.154 1.00 85.81 91 PHE A O 1
ATOM 692 N N . GLY A 1 92 ? -15.164 -12.688 -0.530 1.00 87.31 92 GLY A N 1
ATOM 693 C CA . GLY A 1 92 ? -14.463 -13.911 -0.939 1.00 87.31 92 GLY A CA 1
ATOM 694 C C . GLY A 1 92 ? -13.505 -14.457 0.129 1.00 87.31 92 GLY A C 1
ATOM 695 O O . GLY A 1 92 ? -12.429 -14.936 -0.216 1.00 87.31 92 GLY A O 1
ATOM 696 N N . GLY A 1 93 ? -13.862 -14.325 1.413 1.00 88.62 93 GLY A N 1
ATOM 697 C CA . GLY A 1 93 ? -13.026 -14.744 2.546 1.00 88.62 93 GLY A CA 1
ATOM 698 C C . GLY A 1 93 ? -11.838 -13.822 2.844 1.00 88.62 93 GLY A C 1
ATOM 699 O O . GLY A 1 93 ? -10.940 -14.213 3.580 1.00 88.62 93 GLY A O 1
ATOM 700 N N . GLN A 1 94 ? -11.794 -12.620 2.256 1.00 87.88 94 GLN A N 1
ATOM 701 C CA . GLN A 1 94 ? -10.772 -11.617 2.554 1.00 87.88 94 GLN A CA 1
ATOM 702 C C . GLN A 1 94 ? -11.382 -10.413 3.261 1.00 87.88 94 GLN A C 1
ATOM 704 O O . GLN A 1 94 ? -12.360 -9.830 2.784 1.00 87.88 94 GLN A O 1
ATOM 709 N N . HIS A 1 95 ? -10.750 -9.996 4.356 1.00 92.38 95 HIS A N 1
ATOM 710 C CA . HIS A 1 95 ? -11.093 -8.765 5.059 1.00 92.38 95 HIS A CA 1
ATOM 711 C C . HIS A 1 95 ? -10.892 -7.546 4.152 1.00 92.38 95 HIS A C 1
ATOM 713 O O . HIS A 1 95 ? -9.834 -7.373 3.533 1.00 92.38 95 HIS A O 1
ATOM 719 N N . ARG A 1 96 ? -11.920 -6.695 4.042 1.00 93.06 96 ARG A N 1
ATOM 720 C CA . ARG A 1 96 ? -11.929 -5.553 3.114 1.00 93.06 96 ARG A CA 1
ATOM 721 C C . ARG A 1 96 ? -10.752 -4.604 3.334 1.00 93.06 96 ARG A C 1
ATOM 723 O O . ARG A 1 96 ? -10.184 -4.135 2.348 1.00 93.06 96 ARG A O 1
ATOM 730 N N . LEU A 1 97 ? -10.414 -4.266 4.580 1.00 93.06 97 LEU A N 1
ATOM 731 C CA . LEU A 1 97 ? -9.387 -3.252 4.849 1.00 93.06 97 LEU A CA 1
ATOM 732 C C . LEU A 1 97 ? -7.992 -3.789 4.549 1.00 93.06 97 LEU A C 1
ATOM 734 O O . LEU A 1 97 ? -7.208 -3.106 3.890 1.00 93.06 97 LEU A O 1
ATOM 738 N N . GLU A 1 98 ? -7.709 -5.034 4.921 1.00 94.44 98 GLU A N 1
ATOM 739 C CA . GLU A 1 98 ? -6.450 -5.672 4.542 1.00 94.44 98 GLU A CA 1
ATOM 740 C C . GLU A 1 98 ? -6.297 -5.795 3.024 1.00 94.44 98 GLU A C 1
ATOM 742 O O . GLU A 1 98 ? -5.219 -5.552 2.481 1.00 94.44 98 GLU A O 1
ATOM 747 N N . PHE A 1 99 ? -7.380 -6.134 2.316 1.00 93.62 99 PHE A N 1
ATOM 748 C CA . PHE A 1 99 ? -7.373 -6.175 0.858 1.00 93.62 99 PHE A CA 1
ATOM 749 C C . PHE A 1 99 ? -7.055 -4.803 0.252 1.00 93.62 99 PHE A C 1
ATOM 751 O O . PHE A 1 99 ? -6.227 -4.704 -0.657 1.00 93.62 99 PHE A O 1
ATOM 758 N N . LEU A 1 100 ? -7.678 -3.734 0.759 1.00 93.69 100 LEU A N 1
ATOM 759 C CA . LEU A 1 100 ? -7.418 -2.367 0.304 1.00 93.69 100 LEU A CA 1
ATOM 760 C C . LEU A 1 100 ? -5.973 -1.940 0.571 1.00 93.69 100 LEU A C 1
ATOM 762 O O . LEU A 1 100 ? -5.351 -1.354 -0.317 1.00 93.69 100 LEU A O 1
ATOM 766 N N . TYR A 1 101 ? -5.426 -2.280 1.740 1.00 95.12 101 TYR A N 1
ATOM 767 C CA . TYR A 1 101 ? -4.026 -2.028 2.069 1.00 95.12 101 TYR A CA 1
ATOM 768 C C . TYR A 1 101 ? -3.085 -2.742 1.089 1.00 95.12 101 TYR A C 1
ATOM 770 O O . TYR A 1 101 ? -2.264 -2.090 0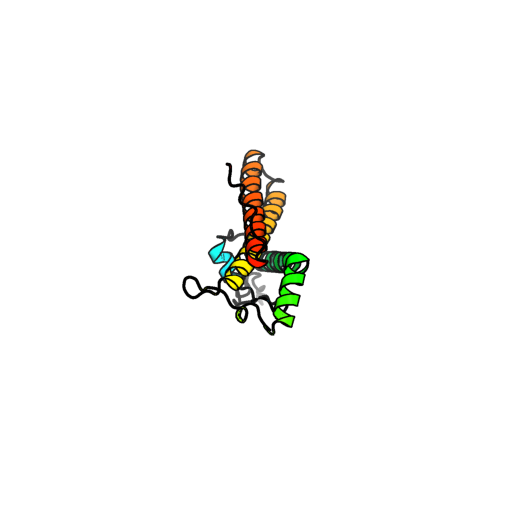.441 1.00 95.12 101 TYR A O 1
ATOM 778 N N . ARG A 1 102 ? -3.269 -4.055 0.873 1.00 95.12 102 ARG A N 1
ATOM 779 C CA . ARG A 1 102 ? -2.482 -4.827 -0.109 1.00 95.12 102 ARG A CA 1
ATOM 780 C C . ARG A 1 102 ? -2.573 -4.220 -1.510 1.00 95.12 102 ARG A C 1
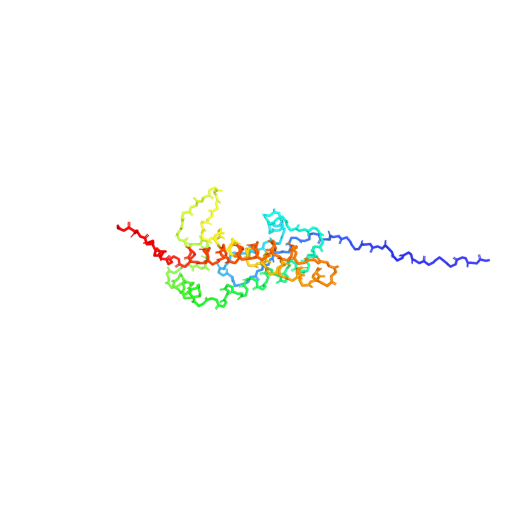ATOM 782 O O . ARG A 1 102 ? -1.558 -4.056 -2.182 1.00 95.12 102 ARG A O 1
ATOM 789 N N . ARG A 1 103 ? -3.777 -3.829 -1.943 1.00 94.25 103 ARG A N 1
ATOM 790 C CA . ARG A 1 103 ? -4.006 -3.201 -3.253 1.00 94.25 103 ARG A CA 1
ATOM 791 C C . ARG A 1 103 ? -3.261 -1.873 -3.398 1.00 94.25 103 ARG A C 1
ATOM 793 O O . ARG A 1 103 ? -2.736 -1.598 -4.478 1.00 94.25 103 ARG A O 1
ATOM 800 N N . ALA A 1 104 ? -3.219 -1.059 -2.344 1.00 95.19 104 ALA A N 1
ATOM 801 C CA . ALA A 1 104 ? -2.481 0.200 -2.336 1.00 95.19 104 ALA A CA 1
ATOM 802 C C . ALA A 1 104 ? -0.969 -0.037 -2.466 1.00 95.19 104 ALA A C 1
ATOM 804 O O . ALA A 1 104 ? -0.353 0.528 -3.371 1.00 95.19 104 ALA A O 1
ATOM 805 N N . VAL A 1 105 ? -0.406 -0.933 -1.645 1.00 96.06 105 VAL A N 1
ATOM 806 C CA . VAL A 1 105 ? 1.021 -1.299 -1.685 1.00 96.06 105 VAL A CA 1
ATOM 807 C C . VAL A 1 105 ? 1.409 -1.829 -3.065 1.00 96.06 105 VAL A C 1
ATOM 809 O O . VAL A 1 105 ? 2.341 -1.324 -3.682 1.00 96.06 105 VAL A O 1
ATOM 812 N N . TYR A 1 106 ? 0.654 -2.790 -3.603 1.00 95.38 106 TYR A N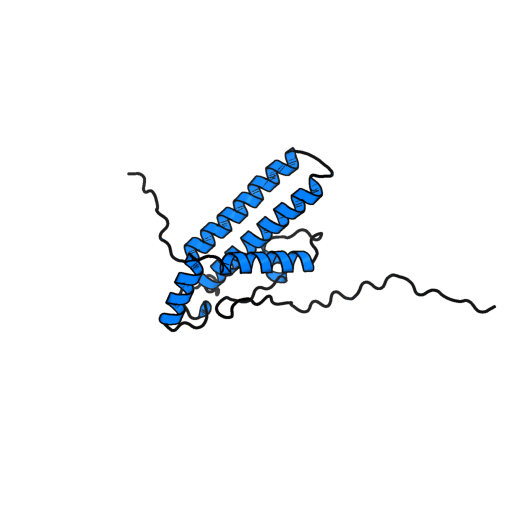 1
ATOM 813 C CA . TYR A 1 106 ? 0.950 -3.387 -4.909 1.00 95.38 106 TYR A CA 1
ATOM 814 C C . TYR A 1 106 ? 0.880 -2.369 -6.043 1.00 95.38 106 TYR A C 1
ATOM 816 O O . TYR A 1 106 ? 1.693 -2.396 -6.963 1.00 95.38 106 TYR A O 1
ATOM 824 N N . SER A 1 107 ? -0.080 -1.448 -5.988 1.00 94.38 107 SER A N 1
ATOM 825 C CA . SER A 1 107 ? -0.213 -0.428 -7.025 1.00 94.38 107 SER A CA 1
ATOM 826 C C . SER A 1 107 ? 0.953 0.564 -6.997 1.00 94.38 107 SER A C 1
ATOM 828 O O . SER A 1 107 ? 1.464 0.909 -8.057 1.00 94.38 107 SER A O 1
ATOM 830 N N . LEU A 1 108 ? 1.414 0.988 -5.815 1.00 94.44 108 LEU A N 1
ATOM 831 C CA . LEU A 1 108 ? 2.591 1.857 -5.703 1.00 94.44 108 LEU A CA 1
ATOM 832 C C . LEU A 1 108 ? 3.870 1.144 -6.138 1.00 94.44 108 LEU A C 1
ATOM 834 O O . LEU A 1 108 ? 4.603 1.681 -6.960 1.00 94.44 108 LEU A O 1
ATOM 838 N N . ALA A 1 109 ? 4.090 -0.082 -5.661 1.00 94.00 109 ALA A N 1
ATOM 839 C CA . ALA A 1 109 ? 5.274 -0.857 -6.016 1.00 94.00 109 ALA A CA 1
ATOM 840 C C . ALA A 1 109 ? 5.350 -1.112 -7.529 1.00 94.00 109 ALA A C 1
ATOM 842 O O . ALA A 1 109 ? 6.413 -1.010 -8.131 1.00 94.00 109 ALA A O 1
ATOM 843 N N . LYS A 1 110 ? 4.214 -1.398 -8.182 1.00 92.44 110 LYS A N 1
ATOM 844 C CA . LYS A 1 110 ? 4.185 -1.570 -9.639 1.00 92.44 110 LYS A CA 1
ATOM 845 C C . LYS A 1 110 ? 4.483 -0.273 -10.389 1.00 92.44 110 LYS A C 1
ATOM 847 O O . LYS A 1 110 ? 5.194 -0.328 -11.386 1.00 92.44 110 LYS A O 1
ATOM 852 N N . ALA A 1 111 ? 3.949 0.858 -9.924 1.00 91.25 111 ALA A N 1
ATOM 853 C CA . ALA A 1 111 ? 4.228 2.160 -10.523 1.00 91.25 111 ALA A CA 1
ATOM 854 C C . ALA A 1 111 ? 5.728 2.490 -10.457 1.00 91.25 111 ALA A C 1
ATOM 856 O O . ALA A 1 111 ? 6.306 2.840 -11.479 1.00 91.25 111 ALA A O 1
ATOM 857 N N . ASP A 1 112 ? 6.352 2.281 -9.294 1.00 90.75 112 ASP A N 1
ATOM 858 C CA . ASP A 1 112 ? 7.789 2.492 -9.087 1.00 90.75 112 ASP A CA 1
ATOM 859 C C . ASP A 1 112 ? 8.649 1.583 -9.983 1.00 90.75 112 ASP A C 1
ATOM 861 O O . ASP A 1 112 ? 9.573 2.046 -10.652 1.00 90.75 112 ASP A O 1
ATOM 865 N N . LEU A 1 113 ? 8.303 0.292 -10.078 1.00 89.88 113 LEU A N 1
ATOM 866 C CA . LEU A 1 113 ? 9.002 -0.638 -10.969 1.00 89.88 113 LEU A CA 1
ATOM 867 C C . LEU A 1 113 ? 8.881 -0.241 -12.447 1.00 89.88 113 LEU A C 1
ATOM 869 O O . LEU A 1 113 ? 9.860 -0.354 -13.183 1.00 89.88 113 LEU A O 1
ATOM 873 N N . ASP A 1 114 ? 7.705 0.207 -12.890 1.00 86.56 114 ASP A N 1
ATOM 874 C CA . ASP A 1 114 ? 7.480 0.620 -14.279 1.00 86.56 114 ASP A CA 1
ATOM 875 C C . ASP A 1 114 ? 8.212 1.923 -14.626 1.00 86.56 114 ASP A C 1
ATOM 877 O O . ASP A 1 114 ? 8.753 2.044 -15.727 1.00 86.56 114 ASP A O 1
ATOM 881 N N . GLU A 1 115 ? 8.278 2.869 -13.688 1.00 84.81 115 GLU A N 1
ATOM 882 C CA . GLU A 1 115 ? 9.029 4.121 -13.825 1.00 84.81 115 GLU A CA 1
ATOM 883 C C . GLU A 1 115 ? 10.538 3.854 -13.908 1.00 84.81 115 GLU A C 1
ATOM 885 O O . GLU A 1 115 ? 11.187 4.214 -14.890 1.00 84.81 115 GLU A O 1
ATOM 890 N N . LYS A 1 116 ? 11.091 3.087 -12.962 1.00 82.25 116 LYS A N 1
ATOM 891 C CA . LYS A 1 116 ? 12.517 2.718 -12.968 1.00 82.25 116 LYS A CA 1
ATOM 892 C C . LYS A 1 116 ? 12.895 1.869 -14.186 1.00 82.25 116 LYS A C 1
ATOM 894 O O . LYS A 1 116 ? 14.009 1.970 -14.700 1.00 82.25 116 LYS A O 1
ATOM 899 N N . TYR A 1 117 ? 12.004 0.998 -14.667 1.00 72.50 117 TYR A N 1
ATOM 900 C CA . TYR A 1 117 ? 12.277 0.189 -15.859 1.00 72.50 117 TYR A CA 1
ATOM 901 C C . TYR A 1 117 ? 12.193 1.011 -17.154 1.00 72.50 117 TYR A C 1
ATOM 903 O O . TYR A 1 117 ? 12.962 0.751 -18.080 1.00 72.50 117 TYR A O 1
ATOM 911 N N . ARG A 1 118 ? 11.320 2.028 -17.223 1.00 70.81 118 ARG A N 1
ATOM 912 C CA . ARG A 1 118 ? 11.338 3.011 -18.318 1.00 70.81 118 ARG A CA 1
ATOM 913 C C . ARG A 1 118 ? 12.692 3.686 -18.414 1.00 70.81 118 ARG A C 1
ATOM 915 O O . ARG A 1 118 ? 13.241 3.707 -19.511 1.00 70.81 118 ARG A O 1
ATOM 922 N N . ASP A 1 119 ? 13.196 4.244 -17.317 1.00 63.81 119 ASP A N 1
ATOM 923 C CA . ASP A 1 119 ? 14.428 5.042 -17.349 1.00 63.81 119 ASP A CA 1
ATOM 924 C C . ASP A 1 119 ? 15.604 4.227 -17.898 1.00 63.81 119 ASP A C 1
ATOM 926 O O . ASP A 1 119 ? 16.406 4.730 -18.681 1.00 63.81 119 ASP A O 1
ATOM 930 N N . ASN A 1 120 ? 15.628 2.926 -17.591 1.00 64.12 120 ASN A N 1
ATOM 931 C CA . ASN A 1 120 ? 16.614 1.984 -18.118 1.00 64.12 120 ASN A CA 1
ATOM 932 C C . ASN A 1 120 ? 16.409 1.605 -19.600 1.00 64.12 120 ASN A C 1
ATOM 934 O O . ASN A 1 120 ? 17.363 1.207 -20.255 1.00 64.12 120 ASN A O 1
ATOM 938 N N . ALA A 1 121 ? 15.185 1.666 -20.137 1.00 58.47 121 ALA A N 1
ATOM 939 C CA . ALA A 1 121 ? 14.884 1.309 -21.531 1.00 58.47 121 ALA A CA 1
ATOM 940 C C . ALA A 1 121 ? 14.910 2.520 -22.483 1.00 58.47 121 ALA A C 1
ATOM 942 O O . ALA A 1 121 ? 15.146 2.369 -23.685 1.00 58.47 121 ALA A O 1
ATOM 943 N N . ALA A 1 122 ? 14.664 3.724 -21.959 1.00 58.56 122 ALA A N 1
ATOM 944 C CA . ALA A 1 122 ? 14.672 4.975 -22.713 1.00 58.56 122 ALA A CA 1
ATOM 945 C C . ALA A 1 122 ? 16.064 5.328 -23.261 1.00 58.56 122 ALA A C 1
ATOM 947 O O . ALA A 1 122 ? 16.156 6.037 -24.262 1.00 58.56 122 ALA A O 1
ATOM 948 N N . THR A 1 123 ? 17.134 4.790 -22.668 1.00 59.19 123 THR A N 1
ATOM 949 C CA . THR A 1 123 ? 18.499 4.918 -23.193 1.00 59.19 123 THR A CA 1
ATOM 950 C C . THR A 1 123 ? 18.726 4.146 -24.496 1.00 59.19 123 THR A C 1
ATOM 952 O O . THR A 1 123 ? 19.654 4.495 -25.219 1.00 59.19 123 THR A O 1
ATOM 955 N N . ASP A 1 124 ? 17.865 3.172 -24.839 1.00 56.09 124 ASP A N 1
ATOM 956 C CA . ASP A 1 124 ? 18.102 2.251 -25.961 1.00 56.09 124 ASP A CA 1
ATOM 957 C C . ASP A 1 124 ? 17.085 2.336 -27.124 1.00 56.09 124 ASP A C 1
ATOM 959 O O . ASP A 1 124 ? 17.491 2.103 -28.262 1.00 56.09 124 ASP A O 1
ATOM 963 N N . ALA A 1 125 ? 15.797 2.686 -26.928 1.00 53.00 125 ALA A N 1
ATOM 964 C CA . ALA A 1 125 ? 14.859 2.917 -28.053 1.00 53.00 125 ALA A CA 1
ATOM 965 C C . ALA A 1 125 ? 13.471 3.516 -27.688 1.00 53.00 125 ALA A C 1
ATOM 967 O O . ALA A 1 125 ? 12.644 2.850 -27.068 1.00 53.00 125 ALA A O 1
ATOM 968 N N . GLY A 1 126 ? 13.132 4.676 -28.278 1.00 56.03 126 GLY A N 1
ATOM 969 C CA . GLY A 1 126 ? 11.803 4.954 -28.866 1.00 56.03 126 GLY A CA 1
ATOM 970 C C . GLY A 1 126 ? 10.702 5.627 -28.015 1.00 56.03 126 GLY A C 1
ATOM 971 O O . GLY A 1 126 ? 10.069 5.010 -27.162 1.00 56.03 126 GLY A O 1
ATOM 972 N N . GLU A 1 127 ? 10.336 6.850 -28.413 1.00 57.69 127 GLU A N 1
ATOM 973 C CA . GLU A 1 127 ? 9.295 7.742 -27.853 1.00 57.69 127 GLU A CA 1
ATOM 974 C C . GLU A 1 127 ? 7.888 7.104 -27.719 1.00 57.69 127 GLU A C 1
ATOM 976 O O . GLU A 1 127 ? 7.206 7.277 -26.714 1.00 57.69 127 GLU A O 1
ATOM 981 N N . ARG A 1 128 ? 7.465 6.253 -28.668 1.00 57.97 128 ARG A N 1
ATOM 982 C CA . ARG A 1 128 ? 6.150 5.569 -28.614 1.00 57.97 128 ARG A CA 1
ATOM 983 C C . ARG A 1 128 ? 6.029 4.516 -27.506 1.00 57.97 128 ARG A C 1
ATOM 985 O O . ARG A 1 128 ? 4.923 4.218 -27.062 1.00 57.97 128 ARG A O 1
ATOM 992 N N . ARG A 1 129 ? 7.143 3.916 -27.068 1.00 60.00 129 ARG A N 1
ATOM 993 C CA . ARG A 1 129 ? 7.139 2.976 -25.932 1.00 60.00 129 ARG A CA 1
ATOM 994 C C . ARG A 1 129 ? 6.998 3.736 -24.611 1.00 60.00 129 ARG A C 1
ATOM 996 O O . ARG A 1 129 ? 6.389 3.216 -23.680 1.00 60.00 129 ARG A O 1
ATOM 1003 N N . ALA A 1 130 ? 7.508 4.966 -24.570 1.00 60.47 130 ALA A N 1
ATOM 1004 C CA . ALA A 1 130 ? 7.423 5.859 -23.427 1.00 60.47 130 ALA A CA 1
ATOM 1005 C C . ALA A 1 130 ? 5.961 6.258 -23.136 1.00 60.47 130 ALA A C 1
ATOM 1007 O O . ALA A 1 130 ? 5.485 6.032 -22.030 1.00 60.47 130 ALA A O 1
ATOM 1008 N N . GLU A 1 131 ? 5.185 6.715 -24.122 1.00 60.25 131 GLU A N 1
ATOM 1009 C CA . GLU A 1 131 ? 3.789 7.142 -23.885 1.00 60.25 131 GLU A CA 1
ATOM 1010 C C . GLU A 1 131 ? 2.894 6.038 -23.281 1.00 60.25 131 GLU A C 1
ATOM 1012 O O . GLU A 1 131 ? 2.112 6.283 -22.360 1.00 60.25 131 GLU A O 1
ATOM 1017 N N . GLY A 1 132 ? 3.032 4.792 -23.749 1.00 64.94 132 GLY A N 1
ATOM 1018 C CA . GLY A 1 132 ? 2.247 3.662 -23.238 1.00 64.94 132 GLY A CA 1
ATOM 1019 C C . GLY A 1 132 ? 2.532 3.335 -21.768 1.00 64.94 132 GLY A C 1
ATOM 1020 O O . GLY A 1 132 ? 1.615 2.986 -21.023 1.00 64.94 132 GLY A O 1
ATOM 1021 N N . VAL A 1 133 ? 3.784 3.490 -21.328 1.00 67.25 133 VAL A N 1
ATOM 1022 C CA . VAL A 1 133 ? 4.169 3.259 -19.930 1.00 67.25 133 VAL A CA 1
ATOM 1023 C C . VAL A 1 133 ? 3.631 4.374 -19.016 1.00 67.25 133 VAL A C 1
ATOM 1025 O O . VAL A 1 133 ? 3.251 4.083 -17.886 1.00 67.25 133 VAL A O 1
ATOM 1028 N N . ASP A 1 134 ? 3.463 5.613 -19.500 1.00 71.62 134 ASP A N 1
ATOM 1029 C CA . ASP A 1 134 ? 2.992 6.742 -18.672 1.00 71.62 134 ASP A CA 1
ATOM 1030 C C . ASP A 1 134 ? 1.521 6.573 -18.304 1.00 71.62 134 ASP A C 1
ATOM 1032 O O . ASP A 1 134 ? 1.102 6.809 -17.167 1.00 71.62 134 ASP A O 1
ATOM 1036 N N . ILE A 1 135 ? 0.733 6.078 -19.258 1.00 73.44 135 ILE A N 1
ATOM 1037 C CA . ILE A 1 135 ? -0.675 5.749 -19.046 1.00 73.44 135 ILE A CA 1
ATOM 1038 C C . ILE A 1 135 ? -0.813 4.658 -17.972 1.00 73.44 135 ILE A C 1
ATOM 1040 O O . ILE A 1 135 ? -1.682 4.758 -17.097 1.00 73.44 135 ILE A O 1
ATOM 1044 N N . VAL A 1 136 ? 0.051 3.638 -18.016 1.00 79.62 136 VAL A N 1
ATOM 1045 C CA . VAL A 1 136 ? 0.037 2.501 -17.083 1.00 79.62 136 VAL A CA 1
ATOM 1046 C C . VAL A 1 136 ? 0.487 2.925 -15.683 1.00 79.62 136 VAL A C 1
ATOM 1048 O O . VAL A 1 136 ? -0.256 2.693 -14.725 1.00 79.62 136 VAL A O 1
ATOM 1051 N N . VAL A 1 137 ? 1.621 3.625 -15.557 1.00 81.88 137 VAL A N 1
ATOM 1052 C CA . VAL A 1 137 ? 2.121 4.182 -14.284 1.00 81.88 137 VAL A CA 1
ATOM 1053 C C . VAL A 1 137 ? 1.066 5.090 -13.656 1.00 81.88 137 VAL A C 1
ATOM 1055 O O . VAL A 1 137 ? 0.663 4.889 -12.507 1.00 81.88 137 VAL A O 1
ATOM 1058 N N . GLY A 1 138 ? 0.514 6.028 -14.432 1.00 80.69 138 GLY A N 1
ATOM 1059 C CA . GLY A 1 138 ? -0.544 6.919 -13.965 1.00 80.69 138 GLY A CA 1
ATOM 1060 C C . GLY A 1 138 ? -1.789 6.161 -13.490 1.00 80.69 138 GLY A C 1
ATOM 1061 O O . GLY A 1 138 ? -2.402 6.541 -12.491 1.00 80.69 138 GLY A O 1
ATOM 1062 N N . SER A 1 139 ? -2.155 5.061 -14.155 1.00 86.25 139 SER A N 1
ATOM 1063 C CA . SER A 1 139 ? -3.260 4.197 -13.726 1.00 86.25 139 SER A CA 1
ATOM 1064 C C . SER A 1 139 ? -2.979 3.502 -12.395 1.00 86.25 139 SER A C 1
ATOM 1066 O O . SER A 1 139 ? -3.844 3.492 -11.516 1.00 86.25 139 SER A O 1
ATOM 1068 N N . HIS A 1 140 ? -1.770 2.978 -12.201 1.00 88.62 140 HIS A N 1
ATOM 1069 C CA . HIS A 1 140 ? -1.366 2.369 -10.937 1.00 88.62 140 HIS A CA 1
ATOM 1070 C C . HIS A 1 140 ? -1.359 3.385 -9.791 1.00 88.62 140 HIS A C 1
ATOM 1072 O O . HIS A 1 140 ? -1.946 3.127 -8.738 1.00 88.62 140 HIS A O 1
ATOM 1078 N N . MET A 1 141 ? -0.830 4.591 -10.010 1.00 88.19 141 MET A N 1
ATOM 1079 C CA . MET A 1 141 ? -0.880 5.640 -8.991 1.00 88.19 141 MET A CA 1
ATOM 1080 C C . MET A 1 141 ? -2.318 6.076 -8.660 1.00 88.19 141 MET A C 1
ATOM 1082 O O . MET A 1 141 ? -2.624 6.366 -7.503 1.00 88.19 141 MET A O 1
ATOM 1086 N N . ARG A 1 142 ? -3.228 6.130 -9.645 1.00 90.50 142 ARG A N 1
ATOM 1087 C CA . ARG A 1 142 ? -4.660 6.393 -9.391 1.00 90.50 142 ARG A CA 1
ATOM 1088 C C . ARG A 1 142 ? -5.296 5.283 -8.556 1.00 90.50 142 ARG A C 1
ATOM 1090 O O . ARG A 1 142 ? -6.001 5.578 -7.594 1.00 90.50 142 ARG A O 1
ATOM 1097 N N . ASN A 1 143 ? -5.010 4.023 -8.873 1.00 90.12 143 ASN A N 1
ATOM 1098 C CA . ASN A 1 143 ? -5.514 2.878 -8.114 1.00 90.12 143 ASN A CA 1
ATOM 1099 C C . ASN A 1 143 ? -5.017 2.884 -6.663 1.00 90.12 143 ASN A C 1
ATOM 1101 O O . ASN A 1 143 ? -5.812 2.643 -5.753 1.00 90.12 143 ASN A O 1
ATOM 1105 N N . ALA A 1 144 ? -3.742 3.223 -6.444 1.00 89.25 144 ALA A N 1
ATOM 1106 C CA . ALA A 1 144 ? -3.179 3.393 -5.108 1.00 89.25 144 ALA A CA 1
ATOM 1107 C C . ALA A 1 144 ? -3.922 4.478 -4.316 1.00 89.25 144 ALA A C 1
ATOM 1109 O O . ALA A 1 144 ? -4.389 4.218 -3.208 1.00 89.25 144 ALA A O 1
ATOM 1110 N N . ARG A 1 145 ? -4.104 5.669 -4.904 1.00 89.44 145 ARG A N 1
ATOM 1111 C CA . ARG A 1 145 ? -4.834 6.779 -4.266 1.00 89.44 145 ARG A CA 1
ATOM 1112 C C . ARG A 1 145 ? -6.263 6.385 -3.898 1.00 89.44 145 ARG A C 1
ATOM 1114 O O . ARG A 1 145 ? -6.665 6.588 -2.758 1.00 89.44 145 ARG A O 1
ATOM 1121 N N . ASN A 1 146 ? -6.990 5.756 -4.821 1.00 89.25 146 ASN A N 1
ATOM 1122 C CA . ASN A 1 146 ? -8.357 5.296 -4.572 1.00 89.25 146 ASN A CA 1
ATOM 1123 C C . ASN A 1 146 ? -8.414 4.266 -3.435 1.00 89.25 146 ASN A C 1
ATOM 1125 O O . ASN A 1 146 ? -9.282 4.347 -2.571 1.00 89.25 146 ASN A O 1
ATOM 1129 N N . ALA A 1 147 ? -7.474 3.317 -3.405 1.00 90.50 147 ALA A N 1
ATOM 1130 C CA . ALA A 1 147 ? -7.392 2.324 -2.340 1.00 90.50 147 ALA A CA 1
ATOM 1131 C C . ALA A 1 147 ? -7.109 2.957 -0.970 1.00 90.50 147 ALA A C 1
ATOM 1133 O O . ALA A 1 147 ? -7.759 2.587 0.003 1.00 90.50 147 ALA A O 1
ATOM 1134 N N . ILE A 1 148 ? -6.210 3.943 -0.902 1.00 91.31 148 ILE A N 1
ATOM 1135 C CA . ILE A 1 148 ? -5.921 4.690 0.330 1.00 91.31 148 ILE A CA 1
ATOM 1136 C C . ILE A 1 148 ? -7.150 5.492 0.778 1.00 91.31 148 ILE A C 1
ATOM 1138 O O . ILE A 1 148 ? -7.513 5.445 1.950 1.00 91.31 148 ILE A O 1
ATOM 1142 N N . SER A 1 149 ? -7.840 6.186 -0.133 1.00 88.88 149 SER A N 1
ATOM 1143 C CA . SER A 1 149 ? -9.068 6.922 0.205 1.00 88.88 149 SER A CA 1
ATOM 1144 C C . SER A 1 149 ? -10.169 6.004 0.748 1.00 88.88 149 SER A C 1
ATOM 1146 O O . SER A 1 149 ? -10.806 6.341 1.746 1.00 88.88 149 SER A O 1
ATOM 1148 N N . ASP A 1 150 ? -10.350 4.827 0.140 1.00 89.50 150 ASP A N 1
ATOM 1149 C CA . ASP A 1 150 ? -11.307 3.813 0.598 1.00 89.50 150 ASP A CA 1
ATOM 1150 C C . ASP A 1 150 ? -10.917 3.199 1.960 1.00 89.50 150 ASP A C 1
ATOM 1152 O O . ASP A 1 150 ? -11.802 2.785 2.716 1.00 89.50 150 ASP A O 1
ATOM 1156 N N . LEU A 1 151 ? -9.613 3.124 2.264 1.00 89.12 151 LEU A N 1
ATOM 1157 C CA . LEU A 1 151 ? -9.056 2.607 3.521 1.00 89.12 151 LEU A CA 1
ATOM 1158 C C . LEU A 1 151 ? -9.241 3.603 4.674 1.00 89.12 151 LEU A C 1
ATOM 1160 O O . LEU A 1 151 ? -9.652 3.219 5.765 1.00 89.12 151 LEU A O 1
ATOM 1164 N N . VAL A 1 152 ? -9.008 4.891 4.412 1.00 88.69 152 VAL A N 1
ATOM 1165 C CA . VAL A 1 152 ? -9.238 5.988 5.369 1.00 88.69 152 VAL A CA 1
ATOM 1166 C C . VAL A 1 152 ? -10.740 6.259 5.566 1.00 88.69 152 VAL A C 1
ATOM 1168 O O . VAL A 1 152 ? -11.128 6.938 6.513 1.00 88.69 152 VAL A O 1
ATOM 1171 N N . ALA A 1 153 ? -11.599 5.690 4.711 1.00 75.50 153 ALA A N 1
ATOM 1172 C CA . ALA A 1 153 ? -13.045 5.902 4.694 1.00 75.50 153 ALA A CA 1
ATOM 1173 C C . ALA A 1 153 ? -13.434 7.379 4.512 1.00 75.50 153 ALA A C 1
ATOM 1175 O O . ALA A 1 153 ? -14.421 7.853 5.077 1.00 75.50 153 ALA A O 1
ATOM 1176 N N . ARG A 1 154 ? -12.684 8.117 3.680 1.00 58.91 154 ARG A N 1
ATOM 1177 C CA . ARG A 1 154 ? -13.153 9.431 3.226 1.00 58.91 154 ARG A CA 1
ATOM 1178 C C . ARG A 1 154 ? -14.310 9.233 2.245 1.00 58.91 154 ARG A C 1
ATOM 1180 O O . ARG A 1 154 ? -14.141 8.485 1.278 1.00 58.91 154 ARG A O 1
ATOM 1187 N N . PRO A 1 155 ? -15.464 9.897 2.436 1.00 42.88 155 PRO A N 1
ATOM 1188 C CA . PRO A 1 155 ? -16.505 9.897 1.422 1.00 42.88 155 PRO A CA 1
ATOM 1189 C C . PRO A 1 155 ? -15.927 10.492 0.136 1.00 42.88 155 PRO A C 1
ATOM 1191 O O . PRO A 1 155 ? -15.369 11.591 0.135 1.00 42.88 155 PRO A O 1
ATOM 1194 N N . ARG A 1 156 ? -16.035 9.750 -0.970 1.00 54.06 156 ARG A N 1
ATOM 1195 C CA . ARG A 1 156 ? -15.793 10.321 -2.294 1.00 54.06 156 ARG A CA 1
ATOM 1196 C C . ARG A 1 156 ? -16.888 11.354 -2.506 1.00 54.06 156 ARG A C 1
ATOM 1198 O O . ARG A 1 156 ? -18.065 11.017 -2.375 1.00 54.06 156 ARG A O 1
ATOM 1205 N N . ILE A 1 157 ? -16.514 12.595 -2.805 1.00 39.72 157 ILE A N 1
ATOM 1206 C CA . ILE A 1 157 ? -17.486 13.592 -3.248 1.00 39.72 157 ILE A CA 1
ATOM 1207 C C . ILE A 1 157 ? -17.994 13.080 -4.595 1.00 39.72 157 ILE A C 1
ATOM 1209 O O . ILE A 1 157 ? -17.331 13.218 -5.621 1.00 39.72 157 ILE A O 1
ATOM 1213 N N . THR A 1 158 ? -19.124 12.381 -4.570 1.00 36.38 158 THR A N 1
ATOM 1214 C CA . THR A 1 158 ? -19.866 12.053 -5.777 1.00 36.38 158 THR A CA 1
ATOM 1215 C C . THR A 1 158 ? -20.483 13.376 -6.189 1.00 36.38 158 THR A C 1
ATOM 1217 O O . THR A 1 158 ? -21.364 13.882 -5.498 1.00 36.38 158 THR A O 1
ATOM 1220 N N . ILE A 1 159 ? -19.949 14.004 -7.239 1.00 43.72 159 ILE A N 1
ATOM 1221 C CA . ILE A 1 159 ? -20.673 15.075 -7.919 1.00 43.72 159 ILE A CA 1
ATOM 1222 C C . ILE A 1 159 ? -21.875 14.377 -8.548 1.00 43.72 159 ILE A C 1
ATOM 1224 O O . ILE A 1 159 ? -21.782 13.839 -9.650 1.00 43.72 159 ILE A O 1
ATOM 1228 N N . GLU A 1 160 ? -22.979 14.305 -7.811 1.00 40.25 160 GLU A N 1
ATOM 1229 C CA . GLU A 1 160 ? -24.271 14.085 -8.435 1.00 40.25 160 GLU A CA 1
ATOM 1230 C C . GLU A 1 160 ? -24.530 15.343 -9.259 1.00 40.25 160 GLU A C 1
ATOM 1232 O O . GLU A 1 160 ? -24.712 16.435 -8.717 1.00 40.25 160 GLU A O 1
ATOM 1237 N N . GLN A 1 161 ? -24.405 15.223 -10.580 1.00 54.75 161 GLN A N 1
ATOM 1238 C CA . GLN A 1 161 ? -24.905 16.261 -11.464 1.00 54.75 161 GLN A CA 1
ATOM 1239 C C . GLN A 1 161 ? -26.429 16.275 -11.314 1.00 54.75 161 GLN A C 1
ATOM 1241 O O . GLN A 1 161 ? -27.088 15.299 -11.670 1.00 54.75 161 GLN A O 1
ATOM 1246 N N . LEU A 1 162 ? -26.937 17.358 -10.720 1.00 42.47 162 LEU A N 1
ATOM 1247 C CA . LEU A 1 162 ? -28.340 17.771 -10.785 1.00 42.47 162 LEU A CA 1
ATOM 1248 C C . LEU A 1 162 ? -28.724 18.157 -12.217 1.00 42.47 162 LEU A C 1
ATOM 1250 O O . LEU A 1 162 ? -27.853 18.723 -12.922 1.00 42.47 162 LEU A O 1
#

InterPro domains:
  IPR009225 Bacteriophage head completion protein GpL [PF05926] (23-161)

Organism: NCBI:txid88688

Secondary structure (DSSP, 8-state):
----PPPPS--PPP-------B--STTSPPB-HHHHHHHHT--TTS-HHHHHHHHHHHHHHHHT-HHHHHHHHHHHHTT--STTTS---EETTEEHHHHHHHHHHHHHHHHHHHHHHHHHHHTTS-HHHHHHHHHHHHHHHHHHHHHHHHHHTPPP------

Foldseek 3Di:
DDDDDDDDPDDPDPPPPPQPWADDPQQADIDTLVVLCVVVVDDPPQDPVLSNVLLVVLVVVCVPPPLNVVLVVVCVVVPRRHPQSPDADDDPNHGLLNVLVNLLSSLRSVLVVLVVVCVVCVVPDDPVVVVVSVVSSVVSNVSNVVSSCVNSVPDDPPPPPD